Protein AF-A0A811R506-F1 (afdb_monomer_lite)

InterPro domains:
  IPR036529 Coactivator CBP, KIX domain superfamily [G3DSA:1.10.246.20] (6-84)
  IPR036529 Coactivator CBP, KIX domain superfamily [SSF47040] (5-76)
  IPR036546 Mediator complex subunit 15, KIX domain [PF16987] (5-82)
  IPR044661 Mediator of RNA polymerase II transcription subunit 15a/b/c-like [PTHR33137] (5-84)

Organism: NCBI:txid422564

Radius of gyration: 18.51 Å; chains: 1; bounding box: 35×48×63 Å

Structure (mmCIF, N/CA/C/O backbone):
data_AF-A0A811R506-F1
#
_entry.id   AF-A0A811R506-F1
#
loop_
_atom_site.group_PDB
_atom_site.id
_atom_site.type_symbol
_atom_site.label_atom_id
_atom_site.label_alt_id
_atom_site.label_comp_id
_atom_site.label_asym_id
_atom_site.label_entity_id
_atom_site.label_seq_id
_atom_site.pdbx_PDB_ins_code
_atom_site.Cartn_x
_atom_site.Cartn_y
_atom_site.Cartn_z
_atom_site.occupancy
_atom_site.B_iso_or_equiv
_atom_site.auth_seq_id
_atom_site.auth_comp_id
_atom_site.auth_asym_id
_atom_site.auth_atom_id
_atom_site.pdbx_PDB_model_num
ATOM 1 N N . MET A 1 1 ? 17.774 -3.911 -25.522 1.00 43.72 1 MET A N 1
ATOM 2 C CA . MET A 1 1 ? 16.439 -3.795 -24.909 1.00 43.72 1 MET A CA 1
ATOM 3 C C . MET A 1 1 ? 16.563 -4.420 -23.538 1.00 43.72 1 MET A C 1
ATOM 5 O O . MET A 1 1 ? 16.533 -5.639 -23.454 1.00 43.72 1 MET A O 1
ATOM 9 N N . ASP A 1 2 ? 16.796 -3.623 -22.496 1.00 51.12 2 ASP A N 1
ATOM 10 C CA . ASP A 1 2 ? 16.609 -4.124 -21.135 1.00 51.12 2 ASP A CA 1
ATOM 11 C C . ASP A 1 2 ? 15.104 -4.280 -20.946 1.00 51.12 2 ASP A C 1
ATOM 13 O O . ASP A 1 2 ? 14.403 -3.356 -20.534 1.00 51.12 2 ASP A O 1
ATOM 17 N N . ALA A 1 3 ? 14.590 -5.455 -21.310 1.00 53.69 3 ALA A N 1
ATOM 18 C CA . ALA A 1 3 ? 13.408 -5.997 -20.667 1.00 53.69 3 ALA A CA 1
ATOM 19 C C . ALA A 1 3 ? 13.817 -6.226 -19.209 1.00 53.69 3 ALA A C 1
ATOM 21 O O . ALA A 1 3 ? 14.188 -7.331 -18.823 1.00 53.69 3 ALA A O 1
ATOM 22 N N . GLY A 1 4 ? 13.901 -5.121 -18.462 1.00 57.94 4 GLY A N 1
ATOM 23 C CA . GLY A 1 4 ? 14.242 -5.093 -17.057 1.00 57.94 4 GLY A CA 1
ATOM 24 C C . GLY A 1 4 ? 13.257 -6.007 -16.366 1.00 57.94 4 GLY A C 1
ATOM 25 O O . GLY A 1 4 ? 12.070 -5.697 -16.318 1.00 57.94 4 GLY A O 1
ATOM 26 N N . ASP A 1 5 ? 13.791 -7.155 -15.972 1.00 72.25 5 ASP A N 1
ATOM 27 C CA . ASP A 1 5 ? 13.215 -8.228 -15.185 1.00 72.25 5 ASP A CA 1
ATOM 28 C C . ASP A 1 5 ? 11.872 -7.825 -14.557 1.00 72.25 5 ASP A C 1
ATOM 30 O O . ASP A 1 5 ? 11.827 -6.937 -13.699 1.00 72.25 5 ASP A O 1
ATOM 34 N N . ASP A 1 6 ? 10.768 -8.400 -15.055 1.00 86.69 6 ASP A N 1
ATOM 35 C CA . ASP A 1 6 ? 9.423 -8.011 -14.634 1.00 86.69 6 ASP A CA 1
ATOM 36 C C . ASP A 1 6 ? 9.286 -8.266 -13.132 1.00 86.69 6 ASP A C 1
ATOM 38 O O . ASP A 1 6 ? 9.040 -9.381 -12.669 1.00 86.69 6 ASP A O 1
ATOM 42 N N . TRP A 1 7 ? 9.465 -7.206 -12.346 1.00 90.44 7 TRP A N 1
ATOM 43 C CA . TRP A 1 7 ? 9.485 -7.269 -10.888 1.00 90.44 7 TRP A CA 1
ATOM 44 C C . TRP A 1 7 ? 8.177 -7.841 -10.325 1.00 90.44 7 TRP A C 1
ATOM 46 O O . TRP A 1 7 ? 8.140 -8.328 -9.192 1.00 90.44 7 TRP A O 1
ATOM 56 N N . ARG A 1 8 ? 7.101 -7.798 -11.122 1.00 89.50 8 ARG A N 1
ATOM 57 C CA . ARG A 1 8 ? 5.811 -8.410 -10.809 1.00 89.50 8 ARG A CA 1
ATOM 58 C C . ARG A 1 8 ? 5.871 -9.929 -10.850 1.00 89.50 8 ARG A C 1
ATOM 60 O O . ARG A 1 8 ? 5.288 -10.552 -9.967 1.00 89.50 8 ARG A O 1
ATOM 67 N N . ALA A 1 9 ? 6.599 -10.506 -11.803 1.00 87.56 9 ALA A N 1
ATOM 68 C CA . ALA A 1 9 ? 6.830 -11.946 -11.891 1.00 87.56 9 ALA A CA 1
ATOM 69 C C . ALA A 1 9 ? 7.700 -12.463 -10.731 1.00 87.56 9 ALA A C 1
ATOM 71 O O . ALA A 1 9 ? 7.547 -13.602 -10.297 1.00 87.56 9 ALA A O 1
ATOM 72 N N . GLN A 1 10 ? 8.564 -11.609 -10.175 1.00 86.56 10 GLN A N 1
ATOM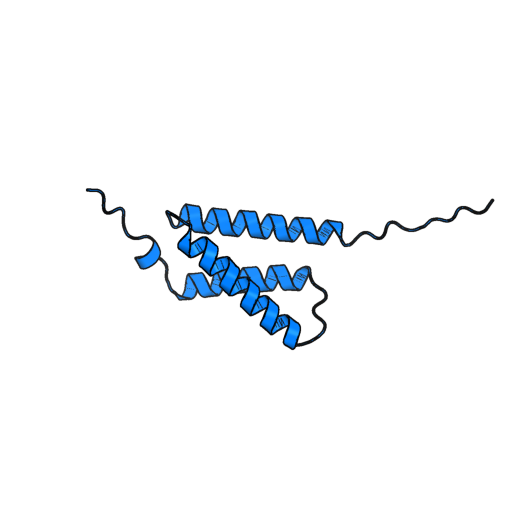 73 C CA . GLN A 1 10 ? 9.403 -11.936 -9.015 1.00 86.56 10 GLN A CA 1
ATOM 74 C C . GLN A 1 10 ? 8.672 -11.804 -7.671 1.00 86.56 10 GLN A C 1
ATOM 76 O O . GLN A 1 10 ? 9.120 -12.332 -6.647 1.00 86.56 10 GLN A O 1
ATOM 81 N N . LEU A 1 11 ? 7.550 -11.081 -7.632 1.00 86.19 11 LEU A N 1
ATOM 82 C CA . LEU A 1 11 ? 6.811 -10.859 -6.399 1.00 86.19 11 LEU A CA 1
ATOM 83 C C . LEU A 1 11 ? 5.880 -12.041 -6.114 1.00 86.19 11 LEU A C 1
ATOM 85 O O . LEU A 1 11 ? 4.852 -12.217 -6.760 1.00 86.19 11 LEU A O 1
ATOM 89 N N . GLN A 1 12 ? 6.196 -12.816 -5.074 1.00 88.19 12 GLN A N 1
ATOM 90 C CA . GLN A 1 12 ? 5.322 -13.907 -4.639 1.00 88.19 12 GLN A CA 1
ATOM 91 C C . GLN A 1 12 ? 3.908 -13.384 -4.313 1.00 88.19 12 GLN A C 1
ATOM 93 O O . GLN A 1 12 ? 3.788 -12.410 -3.560 1.00 88.19 12 GLN A O 1
ATOM 98 N N . PRO A 1 13 ? 2.828 -14.058 -4.749 1.00 84.56 13 PRO A N 1
ATOM 99 C CA . PRO A 1 13 ? 1.455 -13.648 -4.431 1.00 84.56 13 PRO A CA 1
ATOM 100 C C . PRO A 1 13 ? 1.207 -13.483 -2.922 1.00 84.56 13 PRO A C 1
ATOM 102 O O . PRO A 1 13 ? 0.574 -12.527 -2.474 1.00 84.56 13 PRO A O 1
ATOM 105 N N . ALA A 1 14 ? 1.807 -14.358 -2.108 1.00 91.00 14 ALA A N 1
ATOM 106 C CA . ALA A 1 14 ? 1.743 -14.279 -0.649 1.00 91.00 14 ALA A CA 1
ATOM 107 C C . ALA A 1 14 ? 2.417 -13.018 -0.068 1.00 91.00 14 ALA A C 1
ATOM 109 O O . ALA A 1 14 ? 2.084 -12.588 1.038 1.00 91.00 14 ALA A O 1
ATOM 110 N N . ALA A 1 15 ? 3.378 -12.409 -0.771 1.00 91.56 15 ALA A N 1
ATOM 111 C CA . ALA A 1 15 ? 3.989 -11.151 -0.346 1.00 91.56 15 ALA A CA 1
ATOM 112 C C . ALA A 1 15 ? 2.986 -9.991 -0.423 1.00 91.56 15 ALA A C 1
ATOM 114 O O . ALA A 1 15 ? 2.889 -9.219 0.531 1.00 91.56 15 ALA A O 1
ATOM 115 N N . ARG A 1 16 ? 2.177 -9.927 -1.491 1.00 93.88 16 ARG A N 1
ATOM 116 C CA . ARG A 1 16 ? 1.105 -8.924 -1.622 1.00 93.88 16 ARG A CA 1
ATOM 117 C C . ARG A 1 16 ? 0.066 -9.073 -0.514 1.00 93.88 16 ARG A C 1
ATOM 119 O O . ARG A 1 16 ? -0.248 -8.099 0.163 1.00 93.88 16 ARG A O 1
ATOM 126 N N . GLY A 1 17 ? -0.366 -10.305 -0.232 1.00 94.19 17 GLY A N 1
ATOM 127 C CA . GLY A 1 17 ? -1.285 -10.582 0.879 1.00 94.19 17 GLY A CA 1
ATOM 128 C C . GLY A 1 17 ? -0.744 -10.118 2.239 1.00 94.19 17 GLY A C 1
ATOM 129 O O . GLY A 1 17 ? -1.458 -9.489 3.019 1.00 94.19 17 GLY A O 1
ATOM 130 N N . ARG A 1 18 ? 0.550 -10.339 2.511 1.00 94.88 18 ARG A N 1
ATOM 131 C CA . ARG A 1 18 ? 1.204 -9.843 3.738 1.00 94.88 18 ARG A CA 1
ATOM 132 C C . ARG A 1 18 ? 1.228 -8.315 3.820 1.00 94.88 18 ARG A C 1
ATOM 134 O O . ARG A 1 18 ? 1.085 -7.772 4.914 1.00 94.88 18 ARG A O 1
ATOM 141 N N . ILE A 1 19 ? 1.400 -7.626 2.694 1.00 94.06 19 ILE A N 1
ATOM 142 C CA . ILE A 1 19 ? 1.381 -6.159 2.635 1.00 94.06 19 ILE A CA 1
ATOM 143 C C . ILE A 1 19 ? -0.027 -5.630 2.907 1.00 94.06 19 ILE A C 1
ATOM 145 O O . ILE A 1 19 ? -0.186 -4.772 3.775 1.00 94.06 19 ILE A O 1
ATOM 149 N N . VAL A 1 20 ? -1.045 -6.192 2.251 1.00 93.88 20 VAL A N 1
ATOM 150 C CA . VAL A 1 20 ? -2.453 -5.862 2.514 1.00 93.88 20 VAL A CA 1
ATOM 151 C C . VAL A 1 20 ? -2.784 -6.050 3.995 1.00 93.88 20 VAL A C 1
ATOM 153 O O . VAL A 1 20 ? -3.318 -5.136 4.619 1.00 93.88 20 VAL A O 1
ATOM 156 N N . ASN A 1 21 ? -2.385 -7.175 4.595 1.00 93.31 21 ASN A N 1
ATOM 157 C CA . ASN A 1 21 ? -2.609 -7.423 6.021 1.00 93.31 21 ASN A CA 1
ATOM 158 C C . ASN A 1 21 ? -1.944 -6.365 6.914 1.00 93.31 21 ASN A C 1
ATOM 160 O O . ASN A 1 21 ? -2.564 -5.905 7.871 1.00 93.31 21 ASN A O 1
ATOM 164 N N . LYS A 1 22 ? -0.715 -5.932 6.601 1.00 91.62 22 LYS A N 1
ATOM 165 C CA . LYS A 1 22 ? -0.066 -4.830 7.333 1.00 91.62 22 LYS A CA 1
ATOM 166 C C . LYS A 1 22 ? -0.868 -3.531 7.227 1.00 91.62 22 LYS A C 1
ATOM 168 O O . LYS A 1 22 ? -1.056 -2.869 8.241 1.00 91.62 22 LYS A O 1
ATOM 173 N N . ILE A 1 23 ? -1.390 -3.208 6.043 1.00 90.56 23 ILE A N 1
ATOM 174 C CA . ILE A 1 23 ? -2.209 -2.006 5.830 1.00 90.56 23 ILE A CA 1
ATOM 175 C C . ILE A 1 23 ? -3.502 -2.064 6.648 1.00 90.56 23 ILE A C 1
ATOM 177 O O . ILE A 1 23 ? -3.833 -1.098 7.334 1.00 90.56 23 ILE A O 1
ATOM 181 N N . VAL A 1 24 ? -4.196 -3.205 6.653 1.00 90.50 24 VAL A N 1
ATOM 182 C CA . VAL A 1 24 ? -5.400 -3.404 7.477 1.00 90.50 24 VAL A CA 1
ATOM 183 C C . VAL A 1 24 ? -5.088 -3.250 8.963 1.00 90.50 24 VAL A C 1
ATOM 185 O O . VAL A 1 24 ? -5.835 -2.584 9.676 1.00 90.50 24 VAL A O 1
ATOM 188 N N . LEU A 1 25 ? -3.984 -3.828 9.448 1.00 88.81 25 LEU A N 1
ATOM 189 C CA . LEU A 1 25 ? -3.582 -3.699 10.851 1.00 88.81 25 LEU A CA 1
ATOM 190 C C . LEU A 1 25 ? -3.296 -2.244 11.238 1.00 88.81 25 LEU A C 1
ATOM 192 O O . LEU A 1 25 ? -3.727 -1.818 12.308 1.00 88.81 25 LEU A O 1
ATOM 196 N N . THR A 1 26 ? -2.620 -1.476 10.380 1.00 86.44 26 THR A N 1
ATOM 197 C CA . THR A 1 26 ? -2.394 -0.040 10.607 1.00 86.44 26 THR A CA 1
ATOM 198 C C . THR A 1 26 ? -3.718 0.722 10.646 1.00 86.44 26 THR A C 1
ATOM 200 O O . THR A 1 26 ? -3.970 1.451 11.600 1.00 86.44 26 THR A O 1
ATOM 203 N N . LEU A 1 27 ? -4.621 0.489 9.689 1.00 84.38 27 LEU A N 1
ATOM 204 C CA . LEU A 1 27 ? -5.950 1.112 9.675 1.00 84.38 27 LEU A CA 1
ATOM 205 C C . LEU A 1 27 ? -6.756 0.809 10.949 1.00 84.38 27 LEU A C 1
ATOM 207 O O . LEU A 1 27 ? -7.358 1.707 11.533 1.00 84.38 27 LEU A O 1
ATOM 211 N N . ARG A 1 28 ? -6.730 -0.445 11.416 1.00 83.81 28 ARG A N 1
ATOM 212 C CA . ARG A 1 28 ? -7.436 -0.884 12.632 1.00 83.81 28 ARG A CA 1
ATOM 213 C C . ARG A 1 28 ? -6.919 -0.238 13.912 1.00 83.81 28 ARG A C 1
ATOM 215 O O . ARG A 1 28 ? -7.700 -0.055 14.835 1.00 83.81 28 ARG A O 1
ATOM 222 N N . LYS A 1 29 ? -5.622 0.071 13.999 1.00 81.00 29 LYS A N 1
ATOM 223 C CA . LYS A 1 29 ? -5.047 0.752 15.174 1.00 81.00 29 LYS A CA 1
ATOM 224 C C . LYS A 1 29 ? -5.532 2.193 15.313 1.00 81.00 29 LYS A C 1
ATOM 226 O O . LYS A 1 29 ? -5.463 2.757 16.398 1.00 81.00 29 LYS A O 1
ATOM 231 N N . HIS A 1 30 ? -5.977 2.781 14.211 1.00 73.81 30 HIS A N 1
ATOM 232 C CA . HIS A 1 30 ? -6.228 4.210 14.097 1.00 73.81 30 HIS A CA 1
ATOM 233 C C . HIS A 1 30 ? -7.702 4.566 13.935 1.00 73.81 30 HIS A C 1
ATOM 235 O O . HIS A 1 30 ? -8.081 5.714 14.143 1.00 73.81 30 HIS A O 1
ATOM 241 N N . LEU A 1 31 ? -8.534 3.589 13.588 1.00 71.25 31 LEU A N 1
ATOM 242 C CA . LEU A 1 31 ? -9.972 3.753 13.475 1.00 71.25 31 LEU A CA 1
ATOM 243 C 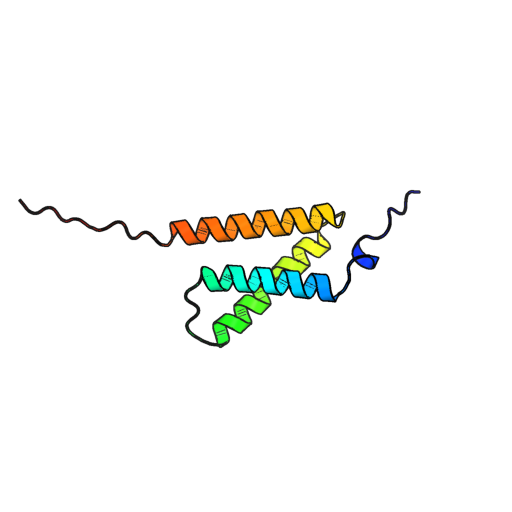C . LEU A 1 31 ? -10.644 2.990 14.621 1.00 71.25 31 LEU A C 1
ATOM 245 O O . LEU A 1 31 ? -10.336 1.811 14.811 1.00 71.25 31 LEU A O 1
ATOM 249 N N . PRO A 1 32 ? -11.575 3.607 15.369 1.00 67.81 32 PRO A N 1
ATOM 250 C CA . PRO A 1 32 ? -12.409 2.890 16.323 1.00 67.81 32 PRO A CA 1
ATOM 251 C C . PRO A 1 32 ? -13.381 1.991 15.547 1.00 67.81 32 PRO A C 1
ATOM 253 O O . PRO A 1 32 ? -14.517 2.357 15.255 1.00 67.81 32 PRO A O 1
ATOM 256 N N . VAL A 1 33 ? -12.906 0.818 15.132 1.00 60.75 33 VAL A N 1
ATOM 257 C CA . VAL A 1 33 ? -13.728 -0.167 14.428 1.00 60.75 33 VAL A CA 1
ATOM 258 C C . VAL A 1 33 ? -14.464 -1.003 15.462 1.00 60.75 33 VAL A C 1
ATOM 260 O O . VAL A 1 33 ? -13.917 -1.963 16.000 1.00 60.75 33 VAL A O 1
ATOM 263 N N . SER A 1 34 ? -15.709 -0.627 15.736 1.00 58.94 34 SER A N 1
ATOM 264 C CA . SER A 1 34 ? -16.541 -1.277 16.758 1.00 58.94 34 SER A CA 1
ATOM 265 C C . SER A 1 34 ? -17.429 -2.405 16.216 1.00 58.94 34 SER A C 1
ATOM 267 O O . SER A 1 34 ? -18.091 -3.075 17.000 1.00 58.94 34 SER A O 1
ATOM 269 N N . VAL A 1 35 ? -17.475 -2.618 14.894 1.00 68.50 35 VAL A N 1
ATOM 270 C CA . VAL A 1 35 ? -18.454 -3.510 14.243 1.00 68.50 35 VAL A CA 1
ATOM 271 C C . VAL A 1 35 ? -17.773 -4.352 13.145 1.00 68.50 35 VAL A C 1
ATOM 273 O O . VAL A 1 35 ? -16.927 -3.804 12.426 1.00 68.50 35 VAL A O 1
ATOM 276 N N . PRO A 1 36 ? -18.083 -5.660 12.992 1.00 70.88 36 PRO A N 1
ATOM 277 C CA . PRO A 1 36 ? -17.457 -6.544 11.997 1.00 70.88 36 PRO A CA 1
ATOM 278 C C . PRO A 1 36 ? -17.492 -6.031 10.550 1.00 70.88 36 PRO A C 1
ATOM 280 O O . PRO A 1 36 ? -16.529 -6.226 9.805 1.00 70.88 36 PRO A O 1
ATOM 283 N N . GLU A 1 37 ? -18.542 -5.310 10.162 1.00 76.00 37 GLU A N 1
ATOM 284 C CA . GLU A 1 37 ? -18.693 -4.686 8.842 1.00 76.00 37 GLU A CA 1
ATOM 285 C C . GLU A 1 37 ? -17.582 -3.664 8.566 1.00 76.00 37 GLU A C 1
ATOM 287 O O . GLU A 1 37 ? -17.087 -3.559 7.441 1.00 76.00 37 GLU A O 1
ATOM 292 N N . GLY A 1 38 ? -17.117 -2.963 9.604 1.00 79.12 38 GLY A N 1
ATOM 293 C CA . GLY A 1 38 ? -16.003 -2.029 9.488 1.00 79.12 38 GLY A CA 1
ATOM 294 C C . GLY A 1 38 ? -14.695 -2.731 9.122 1.00 79.12 38 GLY A C 1
ATOM 295 O O . GLY A 1 38 ? -13.920 -2.199 8.333 1.00 79.12 38 GLY A O 1
ATOM 296 N N . LEU A 1 39 ? -14.463 -3.958 9.606 1.00 83.06 39 LEU A N 1
ATOM 297 C CA . LEU A 1 39 ? -13.263 -4.729 9.253 1.00 83.06 39 LEU A CA 1
ATOM 298 C C . LEU A 1 39 ? -13.258 -5.143 7.779 1.00 83.06 39 LEU A C 1
ATOM 300 O O . LEU A 1 39 ? -12.207 -5.098 7.136 1.00 83.06 39 LEU A O 1
ATOM 304 N N . VAL A 1 40 ? -14.422 -5.508 7.237 1.00 87.12 40 VAL A N 1
ATOM 305 C CA . VAL A 1 40 ? -14.574 -5.849 5.814 1.00 87.12 40 VAL A CA 1
ATOM 306 C C . VAL A 1 40 ? -14.283 -4.633 4.936 1.00 87.12 40 VAL A C 1
ATOM 308 O O . VAL A 1 40 ? -13.583 -4.751 3.926 1.00 87.12 40 VAL A O 1
ATOM 311 N N . GLU A 1 41 ? -14.751 -3.450 5.334 1.00 87.62 41 GLU A N 1
ATOM 312 C CA . GLU A 1 41 ? -14.468 -2.224 4.588 1.00 87.62 41 GLU A CA 1
ATOM 313 C C . GLU A 1 41 ? -12.983 -1.837 4.672 1.00 87.62 41 GLU A C 1
ATOM 315 O O . GLU A 1 41 ? -12.386 -1.495 3.651 1.00 87.62 41 GLU A O 1
ATOM 320 N N . LEU A 1 42 ? -12.327 -1.998 5.831 1.00 87.50 42 LEU A N 1
ATOM 321 C CA . LEU A 1 42 ? -10.875 -1.795 5.934 1.00 87.50 42 LEU A CA 1
ATOM 322 C C . LEU A 1 42 ? -10.087 -2.738 5.026 1.00 87.50 42 LEU A C 1
ATOM 324 O O . LEU A 1 42 ? -9.130 -2.308 4.378 1.00 87.50 42 LEU A O 1
ATOM 328 N N . GLN A 1 43 ? -10.499 -4.004 4.945 1.00 90.75 43 GLN A N 1
ATOM 329 C CA . GLN A 1 43 ? -9.903 -4.973 4.031 1.00 90.75 43 GLN A CA 1
ATOM 330 C C . GLN A 1 43 ? -10.060 -4.523 2.573 1.00 90.75 43 GLN A C 1
ATOM 332 O O . GLN A 1 43 ? -9.089 -4.534 1.814 1.00 90.75 43 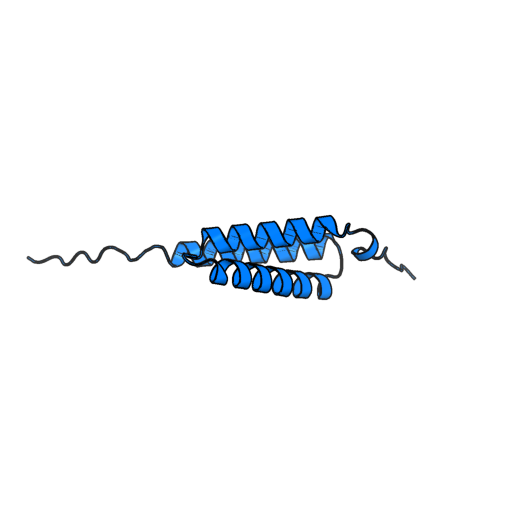GLN A O 1
ATOM 337 N N . ARG A 1 44 ? -11.258 -4.073 2.183 1.00 92.00 44 ARG A N 1
ATOM 338 C CA . ARG A 1 44 ? -11.533 -3.566 0.831 1.00 92.00 44 ARG A CA 1
ATOM 339 C C . ARG A 1 44 ? -10.696 -2.329 0.504 1.00 92.00 44 ARG A C 1
ATOM 341 O O . ARG A 1 44 ? -10.143 -2.237 -0.594 1.00 92.00 44 ARG A O 1
ATOM 348 N N . ILE A 1 45 ? -10.575 -1.396 1.446 1.00 89.06 45 ILE A N 1
ATOM 349 C CA . ILE A 1 45 ? -9.745 -0.195 1.301 1.00 89.06 45 ILE A CA 1
ATOM 350 C C . ILE A 1 45 ? -8.275 -0.585 1.132 1.00 89.06 45 ILE A C 1
ATOM 352 O O . ILE A 1 45 ? -7.628 -0.092 0.209 1.00 89.06 45 ILE A O 1
ATOM 356 N N . ALA A 1 46 ? -7.762 -1.491 1.968 1.00 92.19 46 ALA A N 1
ATOM 357 C CA . ALA A 1 46 ? -6.373 -1.934 1.915 1.00 92.19 46 ALA A CA 1
ATOM 358 C C . ALA A 1 46 ? -6.023 -2.617 0.586 1.00 92.19 46 ALA A C 1
ATOM 360 O O . ALA A 1 46 ? -4.994 -2.289 -0.002 1.00 92.19 46 ALA A O 1
ATOM 361 N N . VAL A 1 47 ? -6.893 -3.502 0.084 1.00 94.50 47 VAL A N 1
ATOM 362 C CA . VAL A 1 47 ? -6.718 -4.159 -1.225 1.00 94.50 47 VAL A CA 1
ATOM 363 C C . VAL A 1 47 ? -6.700 -3.124 -2.347 1.00 94.50 47 VAL A C 1
ATOM 365 O O . VAL A 1 47 ? -5.733 -3.046 -3.095 1.00 94.50 47 VAL A O 1
ATOM 368 N N . ARG A 1 48 ? -7.717 -2.253 -2.421 1.00 94.50 48 ARG A N 1
ATOM 369 C CA . ARG A 1 48 ? -7.791 -1.220 -3.471 1.00 94.50 48 ARG A CA 1
ATOM 370 C C . ARG A 1 48 ? -6.611 -0.258 -3.437 1.00 94.50 48 ARG A C 1
ATOM 372 O O . ARG A 1 48 ? -6.201 0.260 -4.475 1.00 94.50 48 ARG A O 1
ATOM 379 N N . PHE A 1 49 ? -6.128 0.056 -2.243 1.00 91.69 49 PHE A N 1
ATOM 380 C CA . PHE A 1 49 ? -4.964 0.904 -2.066 1.00 91.69 49 PHE A CA 1
ATOM 381 C C . PHE A 1 49 ? -3.701 0.207 -2.585 1.00 91.69 49 PHE A C 1
ATOM 383 O O . PHE A 1 49 ? -2.980 0.787 -3.397 1.00 91.69 49 PHE A O 1
ATOM 390 N N . GLU A 1 50 ? -3.460 -1.031 -2.159 1.00 95.44 50 GLU A N 1
ATOM 391 C CA . GLU A 1 50 ? -2.293 -1.803 -2.577 1.00 95.44 50 GLU A CA 1
ATOM 392 C C . GLU A 1 50 ? -2.291 -2.050 -4.094 1.00 95.44 50 GLU A C 1
ATOM 394 O O . GLU A 1 50 ? -1.264 -1.808 -4.725 1.00 95.44 50 GLU A O 1
ATOM 399 N N . ASP A 1 51 ? -3.438 -2.381 -4.697 1.00 95.94 51 ASP A N 1
ATOM 400 C CA . ASP A 1 51 ? -3.587 -2.565 -6.149 1.00 95.94 51 ASP A CA 1
ATOM 401 C C . ASP A 1 51 ? -3.206 -1.308 -6.943 1.00 95.94 51 ASP A C 1
ATOM 403 O O . ASP A 1 51 ? -2.508 -1.386 -7.956 1.00 95.94 51 ASP A O 1
ATOM 407 N N . LYS A 1 52 ? -3.618 -0.123 -6.474 1.00 95.19 52 LYS A N 1
ATOM 408 C CA . LYS A 1 52 ? -3.254 1.149 -7.121 1.00 95.19 52 LYS A CA 1
ATOM 409 C C . LYS A 1 52 ? -1.749 1.393 -7.088 1.00 95.19 52 LYS A C 1
ATOM 411 O O . LYS A 1 52 ? -1.186 1.872 -8.070 1.00 95.19 52 LYS A O 1
ATOM 416 N N . VAL A 1 53 ? -1.095 1.077 -5.971 1.00 94.81 53 VAL A N 1
ATOM 417 C CA . VAL A 1 53 ? 0.360 1.230 -5.839 1.00 94.81 53 VAL A CA 1
ATOM 418 C C . VAL A 1 53 ? 1.086 0.181 -6.676 1.00 94.81 53 VAL A C 1
ATOM 420 O O . VAL A 1 53 ? 2.055 0.515 -7.352 1.00 94.81 53 VAL A O 1
ATOM 423 N N . TYR A 1 54 ? 0.589 -1.056 -6.690 1.00 94.06 54 TYR A N 1
ATOM 424 C CA . TYR A 1 54 ? 1.114 -2.139 -7.513 1.00 94.06 54 TYR A CA 1
ATOM 425 C C . TYR A 1 54 ? 1.054 -1.804 -9.005 1.00 94.06 54 TYR A C 1
ATOM 427 O O . TYR A 1 54 ? 2.030 -2.028 -9.717 1.00 94.06 54 TYR A O 1
ATOM 435 N N . ALA A 1 55 ? -0.048 -1.222 -9.485 1.00 94.44 55 ALA A N 1
ATOM 436 C CA . ALA A 1 55 ? -0.186 -0.786 -10.874 1.00 94.44 55 ALA A CA 1
ATOM 437 C C . ALA A 1 55 ? 0.745 0.390 -11.219 1.00 94.44 55 ALA A C 1
ATOM 439 O O . ALA A 1 55 ? 1.339 0.408 -12.294 1.00 94.44 55 ALA A O 1
ATOM 440 N N . ALA A 1 56 ? 0.903 1.350 -10.304 1.00 94.12 56 ALA A N 1
ATOM 441 C CA . ALA A 1 56 ? 1.698 2.556 -10.539 1.00 94.12 56 ALA A CA 1
ATOM 442 C C . ALA A 1 56 ? 3.217 2.361 -10.380 1.00 94.12 56 ALA A C 1
ATOM 444 O O . ALA A 1 56 ? 3.986 3.197 -10.852 1.00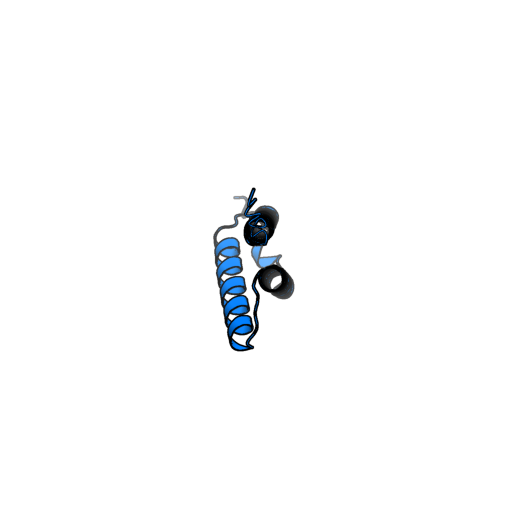 94.12 56 ALA A O 1
ATOM 445 N N . ALA A 1 57 ? 3.660 1.316 -9.678 1.00 94.56 57 ALA A N 1
ATOM 446 C CA . ALA A 1 57 ? 5.072 1.108 -9.394 1.00 94.56 57 ALA A CA 1
ATOM 447 C C . ALA A 1 57 ? 5.854 0.581 -10.605 1.00 94.56 57 ALA A C 1
ATOM 449 O O . ALA A 1 57 ? 5.383 -0.277 -11.361 1.00 94.56 57 ALA A O 1
ATOM 450 N N . THR A 1 58 ? 7.082 1.076 -10.754 1.00 93.38 58 THR A N 1
ATOM 451 C CA . THR A 1 58 ? 7.993 0.698 -11.851 1.00 93.38 58 THR A CA 1
ATOM 452 C C . THR A 1 58 ? 9.046 -0.331 -11.438 1.00 93.38 58 THR A C 1
ATOM 454 O O . THR A 1 58 ? 9.707 -0.905 -12.294 1.00 93.38 58 THR A O 1
ATOM 457 N N . SER A 1 59 ? 9.196 -0.590 -10.137 1.00 92.25 59 SER A N 1
ATOM 458 C CA . SER A 1 59 ? 10.087 -1.613 -9.578 1.00 92.25 59 SER A CA 1
ATOM 459 C C . SER A 1 59 ? 9.569 -2.102 -8.223 1.00 92.25 59 SER A C 1
ATOM 461 O O . SER A 1 59 ? 8.772 -1.417 -7.575 1.00 92.25 59 SER A O 1
ATOM 463 N N . GLN A 1 60 ? 10.069 -3.246 -7.743 1.00 91.38 60 GLN A N 1
ATOM 464 C CA . GLN A 1 60 ? 9.731 -3.758 -6.408 1.00 91.38 60 GLN A CA 1
ATOM 465 C C . GLN A 1 60 ? 10.095 -2.751 -5.303 1.00 91.38 60 GLN A C 1
ATOM 467 O O . GLN A 1 60 ? 9.309 -2.518 -4.385 1.00 91.38 60 GLN A O 1
ATOM 472 N N . SER A 1 61 ? 11.259 -2.106 -5.410 1.00 92.81 61 SER A N 1
ATOM 473 C CA . SER A 1 61 ? 11.708 -1.084 -4.460 1.00 92.81 61 SER A CA 1
ATOM 474 C C . SER A 1 61 ? 10.800 0.146 -4.458 1.00 92.81 61 SER A C 1
ATOM 476 O O . SER A 1 61 ? 10.486 0.681 -3.394 1.00 92.81 61 SER A O 1
ATOM 478 N N . ASP A 1 62 ? 10.354 0.590 -5.635 1.00 94.81 62 ASP A N 1
ATOM 479 C CA . ASP A 1 62 ? 9.421 1.712 -5.773 1.00 94.81 62 ASP A CA 1
ATOM 480 C C . ASP A 1 62 ? 8.043 1.376 -5.177 1.00 94.81 62 ASP A C 1
ATOM 482 O O . ASP A 1 62 ? 7.492 2.162 -4.403 1.00 94.81 62 ASP A O 1
ATOM 486 N N . TYR A 1 63 ? 7.543 0.166 -5.441 1.00 95.31 63 TYR A N 1
ATOM 487 C CA . TYR A 1 63 ? 6.323 -0.367 -4.838 1.00 95.31 63 TYR A CA 1
ATOM 488 C C . TYR A 1 63 ? 6.397 -0.353 -3.302 1.00 95.31 63 TYR A C 1
ATOM 490 O O . TYR A 1 63 ? 5.564 0.281 -2.648 1.00 95.31 63 TYR A O 1
ATOM 498 N N . LEU A 1 64 ? 7.433 -0.964 -2.716 1.00 93.44 64 LEU A N 1
ATOM 499 C CA . LEU A 1 64 ? 7.609 -1.018 -1.261 1.00 93.44 64 LEU A CA 1
ATOM 500 C C . LEU A 1 64 ? 7.760 0.379 -0.644 1.00 93.44 64 LEU A C 1
ATOM 502 O O . LEU A 1 64 ? 7.147 0.667 0.386 1.00 93.44 64 LEU A O 1
ATOM 506 N N . ARG A 1 65 ? 8.522 1.274 -1.285 1.00 95.12 65 ARG A N 1
ATOM 507 C CA . ARG A 1 65 ? 8.694 2.658 -0.820 1.00 95.12 65 ARG A CA 1
ATOM 508 C C . ARG A 1 65 ? 7.362 3.408 -0.785 1.00 95.12 65 ARG A C 1
ATOM 510 O O . ARG A 1 65 ? 7.065 4.063 0.215 1.00 95.12 65 ARG A O 1
ATOM 517 N N . LYS A 1 66 ? 6.548 3.313 -1.843 1.00 94.69 66 LYS A N 1
ATOM 518 C CA . LYS A 1 66 ? 5.234 3.978 -1.912 1.00 94.69 66 LYS A CA 1
ATOM 519 C C . LYS A 1 66 ? 4.269 3.457 -0.848 1.00 94.69 66 LYS A C 1
ATOM 521 O O . LYS A 1 66 ? 3.573 4.268 -0.238 1.00 94.69 66 LYS A O 1
ATOM 526 N N . ILE A 1 67 ? 4.254 2.146 -0.595 1.00 93.44 67 ILE A N 1
ATOM 527 C CA . ILE A 1 67 ? 3.458 1.553 0.490 1.00 93.44 67 ILE A CA 1
ATOM 528 C C . ILE A 1 67 ? 3.890 2.126 1.845 1.00 93.44 67 ILE A C 1
ATOM 530 O O . ILE A 1 67 ? 3.051 2.655 2.573 1.00 93.44 67 ILE A O 1
ATOM 534 N N . SER A 1 68 ? 5.188 2.088 2.162 1.00 90.75 68 SER A N 1
ATOM 535 C CA . SER A 1 68 ? 5.710 2.569 3.449 1.00 90.75 68 SER A CA 1
ATOM 536 C C . SER A 1 68 ? 5.412 4.049 3.691 1.00 90.75 68 SER A C 1
ATOM 538 O O . SER A 1 68 ? 4.937 4.408 4.763 1.00 90.75 68 SER A O 1
ATOM 540 N N . LEU A 1 69 ? 5.616 4.914 2.691 1.00 90.00 69 LEU A N 1
ATOM 541 C CA . LEU A 1 69 ? 5.331 6.350 2.819 1.00 90.00 69 LEU A CA 1
ATOM 542 C C . LEU A 1 69 ? 3.851 6.631 3.108 1.00 90.00 69 LEU A C 1
ATOM 544 O O . LEU A 1 69 ? 3.516 7.512 3.901 1.00 90.00 69 LEU A O 1
ATOM 548 N N . LYS A 1 70 ? 2.950 5.884 2.467 1.00 83.88 70 LYS A N 1
ATOM 549 C CA . LYS A 1 70 ? 1.510 6.042 2.679 1.00 83.88 70 LYS A CA 1
ATOM 550 C C . LYS A 1 70 ? 1.066 5.491 4.030 1.00 83.88 70 LYS A C 1
ATOM 552 O O . LYS A 1 70 ? 0.243 6.136 4.669 1.00 83.88 70 LYS A O 1
ATOM 557 N N . LEU A 1 71 ? 1.649 4.385 4.491 1.00 85.38 71 LEU A N 1
ATOM 558 C CA . LEU A 1 71 ? 1.414 3.871 5.842 1.00 85.38 71 LEU A CA 1
ATOM 559 C C . LEU A 1 71 ? 1.863 4.862 6.917 1.00 85.38 71 LEU A C 1
ATOM 561 O O . LEU A 1 71 ? 1.069 5.178 7.794 1.00 85.38 71 LEU A O 1
ATOM 565 N N . LEU A 1 72 ? 3.064 5.434 6.789 1.00 82.94 72 LEU A N 1
ATOM 566 C CA . LEU A 1 72 ? 3.549 6.484 7.696 1.00 82.94 72 LEU A CA 1
ATOM 567 C C . LEU A 1 72 ? 2.627 7.710 7.709 1.00 82.94 72 LEU A C 1
ATOM 569 O O . LEU A 1 72 ? 2.370 8.290 8.759 1.00 82.94 72 LEU A O 1
ATOM 573 N N . SER A 1 73 ? 2.095 8.098 6.545 1.00 80.81 73 SER A N 1
ATOM 574 C CA . SER A 1 73 ? 1.115 9.189 6.477 1.00 80.81 73 SER A CA 1
ATOM 575 C C . SER A 1 73 ? -0.164 8.827 7.242 1.00 80.81 73 SER A C 1
ATOM 577 O O . SER A 1 73 ? -0.697 9.643 7.979 1.00 80.81 73 SER A O 1
ATOM 579 N N . MET A 1 74 ? -0.658 7.594 7.111 1.00 74.38 74 MET A N 1
ATOM 580 C CA . MET A 1 74 ? -1.847 7.140 7.842 1.00 74.38 74 MET A CA 1
ATOM 581 C C . MET A 1 74 ? -1.626 7.090 9.360 1.00 74.38 74 MET A C 1
ATOM 583 O O . MET A 1 74 ? -2.542 7.421 10.110 1.00 74.38 74 MET A O 1
ATOM 587 N N . GLU A 1 75 ? -0.419 6.738 9.808 1.00 69.50 75 GLU A N 1
ATOM 588 C CA . GLU A 1 75 ? -0.038 6.764 11.225 1.00 69.50 75 GLU A CA 1
ATOM 589 C C . GLU A 1 75 ? -0.018 8.193 11.794 1.00 69.50 75 GLU A C 1
ATOM 591 O O . GLU A 1 75 ? -0.430 8.411 12.937 1.00 69.50 75 GLU A O 1
ATOM 596 N N . SER A 1 76 ? 0.392 9.190 10.999 1.00 64.81 76 SER A N 1
ATOM 597 C CA . SER A 1 76 ? 0.433 10.588 11.443 1.00 64.81 76 SER A CA 1
ATOM 598 C C . SER A 1 76 ? -0.949 11.252 11.504 1.00 64.81 76 SER A C 1
ATOM 600 O O . SER A 1 76 ? -1.229 11.961 12.471 1.00 64.81 76 SER A O 1
ATOM 602 N N . TYR A 1 77 ? -1.849 10.987 10.546 1.00 56.06 77 TYR A N 1
ATOM 603 C CA . TYR A 1 77 ? -3.220 11.536 10.564 1.00 56.06 77 TYR A CA 1
ATOM 604 C C . TYR A 1 77 ? -4.068 11.020 11.731 1.00 56.06 77 TYR A C 1
ATOM 606 O O . TYR A 1 77 ? -4.971 11.707 12.201 1.00 56.06 77 TYR A O 1
ATOM 614 N N . ALA A 1 78 ? -3.791 9.813 12.210 1.00 56.00 78 ALA A N 1
ATOM 615 C CA . ALA A 1 78 ? -4.508 9.245 13.339 1.00 56.00 78 ALA A CA 1
ATOM 616 C C . ALA A 1 78 ? -4.084 9.845 14.682 1.00 56.00 78 ALA A C 1
ATOM 618 O O . ALA A 1 78 ? -4.910 10.003 15.577 1.00 56.00 78 ALA A O 1
ATOM 619 N N . ASN A 1 79 ? -2.807 10.215 14.817 1.00 53.16 79 ASN A N 1
ATOM 620 C CA . ASN A 1 79 ? -2.289 10.837 16.033 1.00 53.16 79 ASN A CA 1
ATOM 621 C C . ASN A 1 79 ? -2.867 12.250 16.240 1.00 53.16 79 ASN A C 1
ATOM 623 O O . ASN A 1 79 ? -3.137 12.655 17.366 1.00 53.16 79 ASN A O 1
ATOM 627 N N . THR A 1 80 ? -3.147 12.985 15.155 1.00 51.03 80 THR A N 1
ATOM 628 C CA . THR A 1 80 ? -3.742 14.332 15.236 1.00 51.03 80 THR A CA 1
ATOM 629 C C . THR A 1 80 ? -5.236 14.332 15.579 1.00 51.03 80 THR A C 1
ATOM 631 O O . THR A 1 80 ? -5.750 15.362 16.007 1.00 51.03 80 THR A O 1
ATOM 634 N N . GLN A 1 81 ? -5.936 13.199 15.445 1.00 50.41 81 GLN A N 1
ATOM 635 C CA . GLN A 1 81 ? -7.345 13.048 15.843 1.00 50.41 81 GLN A CA 1
ATOM 636 C C . GLN A 1 81 ? -7.526 12.590 17.305 1.00 50.41 81 GLN A C 1
ATOM 638 O O . GLN A 1 81 ? -8.651 12.583 17.796 1.00 50.41 81 GLN A O 1
ATOM 643 N N . GLN A 1 82 ? -6.451 12.237 18.026 1.00 46.59 82 GLN A N 1
ATOM 644 C CA . GLN A 1 82 ? -6.522 11.772 19.423 1.00 46.59 82 GLN A CA 1
ATOM 645 C C . GLN A 1 82 ? -6.321 12.866 20.487 1.00 46.59 82 GLN A C 1
ATOM 647 O O . GLN A 1 82 ? -6.235 12.539 21.668 1.00 46.59 82 GLN A O 1
ATOM 652 N N . ASN A 1 83 ? -6.300 14.152 20.120 1.00 43.75 83 ASN A N 1
ATOM 653 C CA . ASN A 1 83 ? -6.260 15.239 21.104 1.00 43.75 83 ASN A CA 1
ATOM 654 C C . ASN A 1 83 ? -7.495 16.152 21.018 1.00 43.75 83 ASN A C 1
ATOM 656 O O . ASN A 1 83 ? -7.443 17.182 20.343 1.00 43.75 83 ASN A O 1
ATOM 660 N N . PRO A 1 84 ? -8.591 15.861 21.742 1.00 46.97 84 PRO A N 1
ATOM 661 C CA . PRO A 1 84 ? -9.422 16.933 22.253 1.00 46.97 84 PRO A CA 1
ATOM 662 C C . PRO A 1 84 ? -8.623 17.573 23.393 1.00 46.97 84 PRO A C 1
ATOM 664 O O . PRO A 1 84 ? -8.585 17.051 24.506 1.00 46.97 84 PRO A O 1
ATOM 667 N N . GLY A 1 85 ? -7.917 18.670 23.102 1.00 47.03 85 GLY A N 1
ATOM 668 C CA . GLY A 1 85 ? -7.254 19.448 24.147 1.00 47.03 85 GLY A CA 1
ATOM 669 C C . GLY A 1 85 ? -8.260 19.748 25.269 1.00 47.03 85 GLY A C 1
ATOM 670 O O . GLY A 1 85 ? -9.406 20.094 24.964 1.00 47.03 85 GLY A O 1
ATOM 671 N N . PRO A 1 86 ? -7.895 19.569 26.550 1.00 51.22 86 PRO A N 1
ATOM 672 C 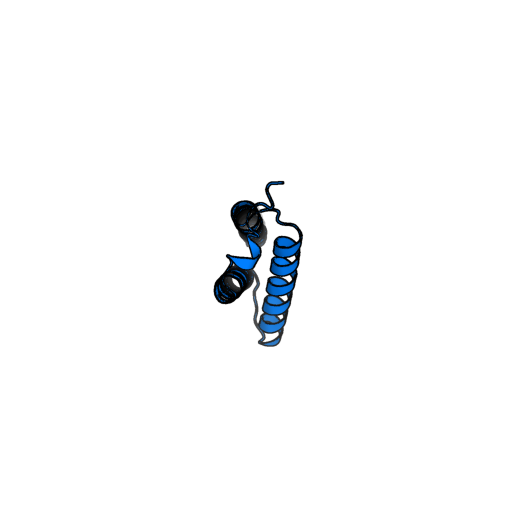CA . PRO A 1 86 ? -8.844 19.727 27.635 1.00 51.22 86 PRO A CA 1
ATOM 673 C C . PRO A 1 86 ? -9.306 21.182 27.670 1.00 51.22 86 PRO A C 1
ATOM 675 O O . PRO A 1 86 ? -8.509 22.100 27.870 1.00 51.22 86 PRO A O 1
ATOM 678 N N . GLY A 1 87 ? -10.607 21.382 27.461 1.00 57.09 87 GLY A N 1
ATOM 679 C CA . GLY A 1 87 ? -11.279 22.640 27.739 1.00 57.09 87 GLY A CA 1
ATOM 680 C C . GLY A 1 87 ? -11.150 22.944 29.225 1.00 57.09 87 GLY A C 1
ATOM 681 O O . GLY A 1 87 ? -11.9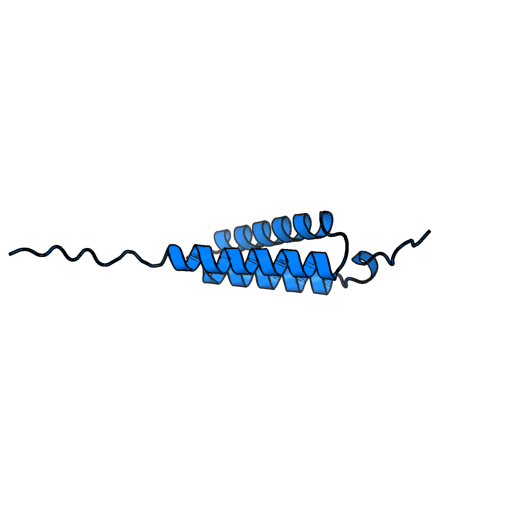48 22.475 30.031 1.00 57.09 87 GLY A O 1
ATOM 682 N N . HIS A 1 88 ? -10.128 23.709 29.595 1.00 52.16 88 HIS A N 1
ATOM 683 C CA . HIS A 1 88 ? -10.032 24.299 30.919 1.00 52.16 88 HIS A CA 1
ATOM 684 C C . HIS A 1 88 ? -10.741 25.651 30.880 1.00 52.16 88 HIS A C 1
ATOM 686 O O . HIS A 1 88 ? -10.164 26.683 30.537 1.00 52.16 88 HIS A O 1
ATOM 692 N N . ILE A 1 89 ? -12.034 25.614 31.192 1.00 55.81 89 ILE A N 1
ATOM 693 C CA . ILE A 1 89 ? -12.822 26.794 31.532 1.00 55.81 89 ILE A CA 1
ATOM 694 C C . ILE A 1 89 ? -12.287 27.273 32.883 1.00 55.81 89 ILE A C 1
ATOM 696 O O . ILE A 1 89 ? -12.589 26.684 33.919 1.00 55.81 89 ILE A O 1
ATOM 700 N N . ARG A 1 90 ? -11.437 28.300 32.869 1.00 47.22 90 ARG A N 1
ATOM 701 C CA . ARG A 1 90 ? -11.029 28.997 34.087 1.00 47.22 90 ARG A CA 1
ATOM 702 C C . ARG A 1 90 ? -12.147 29.979 34.432 1.00 47.22 90 ARG A C 1
ATOM 704 O O . ARG A 1 90 ? -12.239 31.036 33.816 1.00 47.22 90 ARG A O 1
ATOM 711 N N . GLN A 1 91 ? -13.040 29.590 35.338 1.00 47.88 91 GLN A N 1
ATOM 712 C CA . GLN A 1 91 ? -13.789 30.567 36.124 1.00 47.88 91 GLN A CA 1
ATOM 713 C C . GLN A 1 91 ? -12.850 31.035 37.225 1.00 47.88 91 GLN A C 1
ATOM 715 O O . GLN A 1 91 ? -12.440 30.167 37.984 1.00 47.88 91 GLN A O 1
ATOM 720 N N . GLU A 1 92 ? -12.483 32.322 37.225 1.00 51.28 92 GLU A N 1
ATOM 721 C CA . GLU A 1 92 ? -12.457 33.273 38.361 1.00 51.28 92 GLU A CA 1
ATOM 722 C C . GLU A 1 92 ? -12.419 34.697 37.784 1.00 51.28 92 GLU A C 1
ATOM 724 O O . GLU A 1 92 ? -11.573 34.941 36.888 1.00 51.28 92 GLU A O 1
#

pLDDT: mean 79.03, std 16.93, range [43.72, 95.94]

Foldseek 3Di:
DCPPPPQVVVDDPVNLVVLLVVQLVLVPVQDPPPDPVVSVVSSVVSNVVLVVLVVPDPHPVSSVVVSVVVSVVSNVVSVVVPDPDDPPPDDD

Sequence (92 aa):
MDAGDDWRAQLQPAARGRIVNKIVLTLRKHLPVSVPEGLVELQRIAVRFEDKVYAAATSQSDYLRKISLKLLSMESYANTQQNPGPGHIRQE

Secondary structure (DSSP, 8-state):
------HHHHS-HHHHHHHHHHHHHHHHHHS---SHHHHHHHHHHHHHHHHHHHHH-SSHHHHHHHHHHHHHHHHHHHHTTS----------